Protein AF-A0A087RZB7-F1 (afdb_monomer_lite)

Radius of gyration: 11.29 Å; chains: 1; bounding box: 27×26×23 Å

Sequence (47 aa):
MGKRVTIMLDDNLVKKLREKQAKLIKETAKPVSFSLVVNETLRKSLK

Foldseek 3Di:
DDDDDDDDDDPVVVVVLVVVLVVCCVVVVDRDDSVNSVVVVCVVVVD

Structure (mmCIF, N/CA/C/O backbone):
data_AF-A0A087RZB7-F1
#
_entry.id   AF-A0A087RZB7-F1
#
loop_
_atom_site.group_PDB
_atom_site.id
_atom_site.type_symbol
_atom_site.label_atom_id
_atom_site.label_alt_id
_atom_site.label_comp_id
_atom_site.label_asym_id
_atom_site.label_entity_id
_atom_site.label_seq_id
_atom_site.pdbx_PDB_ins_code
_atom_site.Cartn_x
_atom_site.Cartn_y
_atom_site.Cartn_z
_atom_site.occupancy
_atom_site.B_iso_or_equiv
_atom_site.auth_seq_id
_atom_site.auth_comp_id
_atom_site.auth_asym_id
_atom_site.auth_atom_id
_atom_site.pdbx_PDB_model_num
ATOM 1 N N . MET A 1 1 ? -1.487 -12.585 12.927 1.00 64.25 1 MET A N 1
ATOM 2 C CA . MET A 1 1 ? -1.325 -13.619 11.878 1.00 64.25 1 MET A CA 1
ATOM 3 C C . MET A 1 1 ? -1.809 -13.066 10.549 1.00 64.25 1 MET A C 1
ATOM 5 O O . MET A 1 1 ? -2.941 -12.609 10.487 1.00 64.25 1 MET A O 1
ATOM 9 N N . GLY A 1 2 ? -0.963 -13.055 9.519 1.00 78.56 2 GLY A N 1
ATOM 10 C CA . GLY A 1 2 ? -1.364 -12.668 8.163 1.00 78.56 2 GLY A CA 1
ATOM 11 C C . GLY A 1 2 ? -1.593 -13.906 7.299 1.00 78.56 2 GLY A C 1
ATOM 12 O O . GLY A 1 2 ? -0.789 -14.832 7.351 1.00 78.56 2 GLY A O 1
ATOM 13 N N . LYS A 1 3 ? -2.670 -13.924 6.510 1.00 91.38 3 LYS A N 1
ATOM 14 C CA . LYS A 1 3 ? -2.847 -14.882 5.408 1.00 91.38 3 LYS A CA 1
ATOM 15 C C . LYS A 1 3 ? -2.427 -14.202 4.106 1.00 91.38 3 LYS A C 1
ATOM 17 O O . LYS A 1 3 ? -2.690 -13.014 3.927 1.00 91.38 3 LYS A O 1
ATOM 22 N N . ARG A 1 4 ? -1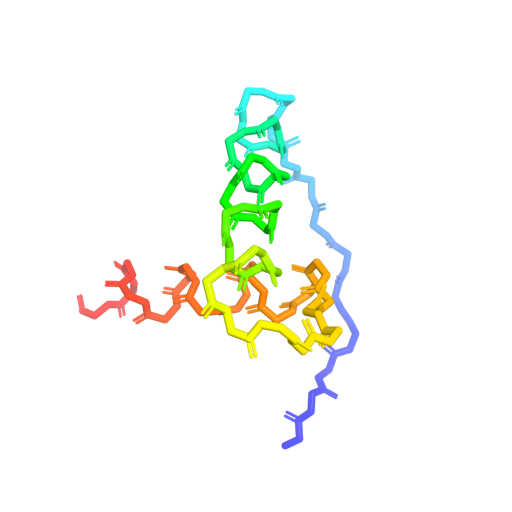.764 -14.933 3.207 1.00 91.25 4 ARG A N 1
ATOM 23 C CA . ARG A 1 4 ? -1.453 -14.428 1.861 1.00 91.25 4 ARG A CA 1
ATOM 24 C C . ARG A 1 4 ? -2.719 -14.518 1.017 1.00 91.25 4 ARG A C 1
ATOM 26 O O . ARG A 1 4 ? -3.284 -15.597 0.891 1.00 91.25 4 ARG A O 1
ATOM 33 N N . VAL A 1 5 ? -3.154 -13.386 0.477 1.00 91.50 5 VAL A N 1
ATOM 34 C CA . VAL A 1 5 ? -4.336 -13.277 -0.382 1.00 91.50 5 VAL A CA 1
ATOM 35 C C . VAL A 1 5 ? -3.941 -12.469 -1.609 1.00 91.50 5 VAL A C 1
ATOM 37 O O . VAL A 1 5 ? -3.292 -11.430 -1.478 1.00 91.50 5 VAL A O 1
ATOM 40 N N . THR A 1 6 ? -4.316 -12.956 -2.787 1.00 94.94 6 THR A N 1
ATOM 41 C CA . THR A 1 6 ? -4.169 -12.222 -4.045 1.00 94.94 6 THR A CA 1
ATOM 42 C C . THR A 1 6 ? -5.464 -11.467 -4.309 1.00 94.94 6 THR A C 1
ATOM 44 O O . THR A 1 6 ? -6.536 -12.066 -4.284 1.00 94.94 6 THR A O 1
ATOM 47 N N . ILE A 1 7 ? -5.366 -10.161 -4.545 1.00 91.94 7 ILE A N 1
ATOM 48 C CA . ILE A 1 7 ? -6.502 -9.299 -4.879 1.00 91.94 7 ILE A CA 1
ATOM 49 C C . ILE A 1 7 ? -6.182 -8.523 -6.156 1.00 91.94 7 ILE A C 1
ATOM 51 O O . ILE A 1 7 ? -5.039 -8.114 -6.358 1.00 91.94 7 ILE A O 1
ATOM 55 N N . MET A 1 8 ? -7.188 -8.327 -7.003 1.00 95.31 8 MET A N 1
ATOM 56 C CA . MET A 1 8 ? -7.120 -7.397 -8.131 1.00 95.31 8 MET A CA 1
ATOM 57 C C . MET A 1 8 ? -7.494 -6.003 -7.622 1.00 95.31 8 MET A C 1
ATOM 59 O O . MET A 1 8 ? -8.460 -5.860 -6.875 1.00 95.31 8 MET A O 1
ATOM 63 N N . LEU A 1 9 ? -6.722 -4.988 -8.000 1.00 94.94 9 LEU A N 1
ATOM 64 C CA . LEU A 1 9 ? -6.978 -3.587 -7.668 1.00 94.94 9 LEU A CA 1
ATOM 65 C C . LEU A 1 9 ? -6.929 -2.771 -8.952 1.00 94.94 9 LEU A C 1
ATOM 67 O O . LEU A 1 9 ? -6.052 -3.005 -9.779 1.00 94.94 9 LEU A O 1
ATOM 71 N N . ASP A 1 10 ? -7.811 -1.783 -9.075 1.00 97.12 10 ASP A N 1
ATOM 72 C CA . ASP A 1 10 ? -7.740 -0.822 -10.173 1.00 97.12 10 ASP A CA 1
ATOM 73 C C . ASP A 1 10 ? -6.403 -0.072 -10.175 1.00 97.12 10 ASP A C 1
ATOM 75 O O . ASP A 1 10 ? -5.897 0.330 -9.119 1.00 97.12 10 ASP A O 1
ATOM 79 N N . ASP A 1 11 ? -5.874 0.222 -11.363 1.00 96.50 11 ASP A N 1
ATOM 80 C CA . ASP A 1 11 ? -4.598 0.932 -11.534 1.00 96.50 11 ASP A CA 1
ATOM 81 C C . ASP A 1 11 ? -4.571 2.277 -10.796 1.00 96.50 11 ASP A C 1
ATOM 83 O O . ASP A 1 11 ? -3.584 2.647 -10.149 1.00 96.50 11 ASP A O 1
ATOM 87 N N . ASN A 1 12 ? -5.698 2.991 -10.814 1.00 96.94 12 ASN A N 1
ATOM 88 C CA . ASN A 1 12 ? -5.860 4.255 -10.101 1.00 96.94 12 ASN A CA 1
ATOM 89 C C . ASN A 1 12 ? -5.721 4.088 -8.579 1.00 96.94 12 ASN A C 1
ATOM 91 O O . ASN A 1 12 ? -5.149 4.954 -7.909 1.00 96.94 12 ASN A O 1
ATOM 95 N N . LEU A 1 13 ? -6.224 2.984 -8.017 1.00 95.38 13 LEU A N 1
ATOM 96 C CA . LEU A 1 13 ? -6.075 2.671 -6.594 1.00 95.38 13 LEU A CA 1
ATOM 97 C C . LEU A 1 13 ? -4.632 2.287 -6.273 1.00 95.38 13 LEU A C 1
ATOM 99 O O . LEU A 1 13 ? -4.080 2.781 -5.286 1.00 95.38 13 LEU A O 1
ATOM 103 N N . VAL A 1 14 ? -3.991 1.479 -7.120 1.00 96.06 14 VAL A N 1
ATOM 104 C CA . VAL A 1 14 ? -2.578 1.105 -6.958 1.00 96.06 14 VAL A CA 1
ATOM 105 C C . VAL A 1 14 ? -1.688 2.346 -6.943 1.00 96.06 14 VAL A C 1
ATOM 107 O O . VAL A 1 14 ? -0.856 2.486 -6.041 1.00 96.06 14 VAL A O 1
ATOM 110 N N . LYS A 1 15 ? -1.897 3.288 -7.869 1.00 97.25 15 LYS A N 1
ATOM 111 C CA . LYS A 1 15 ? -1.142 4.547 -7.928 1.00 97.25 15 LYS A CA 1
ATOM 112 C C . LYS A 1 15 ? -1.277 5.355 -6.634 1.00 97.25 15 LYS A C 1
ATOM 114 O O . LYS A 1 15 ? -0.267 5.711 -6.027 1.00 97.25 15 LYS A O 1
ATOM 119 N N . LYS A 1 16 ? -2.505 5.554 -6.145 1.00 96.75 16 LYS A N 1
ATOM 120 C CA . LYS A 1 16 ? -2.766 6.266 -4.878 1.00 96.75 16 LYS A CA 1
ATOM 121 C C . LYS A 1 16 ? -2.107 5.581 -3.677 1.00 96.75 16 LYS A C 1
ATOM 123 O O . LYS A 1 16 ? -1.541 6.250 -2.812 1.00 96.75 16 LYS A O 1
ATOM 128 N N . LEU A 1 17 ? -2.150 4.249 -3.614 1.00 96.19 17 LEU A N 1
ATOM 129 C CA . LEU A 1 17 ? -1.515 3.476 -2.543 1.00 96.19 17 LEU A CA 1
ATOM 130 C C . LEU A 1 17 ? 0.017 3.590 -2.584 1.00 96.19 17 LEU A C 1
ATOM 132 O O . LEU A 1 17 ? 0.644 3.704 -1.531 1.00 96.19 17 LEU A O 1
ATOM 136 N N . ARG A 1 18 ? 0.625 3.620 -3.776 1.00 96.25 18 ARG A N 1
ATOM 137 C CA . ARG A 1 18 ? 2.072 3.842 -3.954 1.00 96.25 18 ARG A CA 1
ATOM 138 C C . ARG A 1 18 ? 2.497 5.250 -3.556 1.00 96.25 18 ARG A C 1
ATOM 140 O O . ARG A 1 18 ? 3.492 5.405 -2.853 1.00 96.25 18 ARG A O 1
ATOM 147 N N . GLU A 1 19 ? 1.728 6.265 -3.931 1.00 96.69 19 GLU A N 1
ATOM 148 C CA . GLU A 1 19 ? 1.976 7.644 -3.497 1.00 96.69 19 GLU A CA 1
ATOM 149 C C . GLU A 1 19 ? 1.893 7.768 -1.970 1.00 96.69 19 GLU A C 1
ATOM 151 O O . GLU A 1 19 ? 2.756 8.381 -1.341 1.00 96.69 19 GLU A O 1
ATOM 156 N N . LYS A 1 20 ? 0.899 7.122 -1.351 1.00 95.50 20 LYS A N 1
ATOM 157 C CA . LYS A 1 20 ? 0.762 7.059 0.110 1.00 95.50 20 LYS A CA 1
ATOM 158 C C . LYS A 1 20 ? 1.938 6.336 0.771 1.00 95.50 20 LYS A C 1
ATOM 160 O O . LYS A 1 20 ? 2.442 6.812 1.783 1.00 95.50 20 LYS A O 1
ATOM 165 N N . GLN A 1 21 ? 2.411 5.234 0.187 1.00 96.00 21 GLN A N 1
ATOM 166 C CA . GLN A 1 21 ? 3.614 4.532 0.641 1.00 96.00 21 GLN A CA 1
ATOM 167 C C . GLN A 1 21 ? 4.838 5.457 0.617 1.00 96.00 21 GLN A C 1
ATOM 169 O O . GLN A 1 21 ? 5.553 5.546 1.612 1.00 96.00 21 GLN A O 1
ATOM 174 N N . ALA A 1 22 ? 5.057 6.181 -0.483 1.00 95.50 22 ALA A N 1
ATOM 175 C CA . ALA A 1 22 ? 6.178 7.109 -0.615 1.00 95.50 22 ALA A CA 1
ATOM 176 C C . ALA A 1 22 ? 6.118 8.249 0.415 1.00 95.50 22 ALA A C 1
ATOM 178 O O . ALA A 1 22 ? 7.147 8.604 0.989 1.00 95.50 22 ALA A O 1
ATOM 179 N N . LYS A 1 23 ? 4.924 8.793 0.688 1.00 95.25 23 LYS A N 1
ATOM 180 C CA . LYS A 1 23 ? 4.723 9.798 1.746 1.00 95.25 23 LYS A CA 1
ATOM 181 C C . LYS A 1 23 ? 5.084 9.247 3.126 1.00 95.25 23 LYS A C 1
ATOM 183 O O . LYS A 1 23 ? 5.885 9.858 3.821 1.00 95.25 23 LYS A O 1
ATOM 188 N N . LEU A 1 24 ? 4.598 8.054 3.474 1.00 93.75 24 LEU A N 1
ATOM 189 C CA . LEU A 1 24 ? 4.891 7.426 4.767 1.00 93.75 24 LEU A CA 1
ATOM 190 C C . LEU A 1 24 ? 6.383 7.127 4.958 1.00 93.75 24 LEU A C 1
ATOM 192 O O . LEU A 1 24 ? 6.901 7.321 6.053 1.00 93.75 24 LEU A O 1
ATOM 196 N N . ILE A 1 25 ? 7.089 6.690 3.909 1.00 93.56 25 ILE A N 1
ATOM 197 C CA . ILE A 1 25 ? 8.546 6.474 3.970 1.00 93.56 25 ILE A CA 1
ATOM 198 C C . ILE A 1 25 ? 9.267 7.790 4.277 1.00 93.56 25 ILE A C 1
ATOM 200 O O . ILE A 1 25 ? 10.153 7.815 5.129 1.00 93.56 25 ILE A O 1
ATOM 204 N N . LYS A 1 26 ? 8.869 8.886 3.617 1.00 93.31 26 LYS A N 1
ATOM 205 C CA . LYS A 1 26 ? 9.453 10.215 3.847 1.00 93.31 26 LYS A CA 1
ATOM 206 C C . LYS A 1 26 ? 9.186 10.726 5.262 1.00 93.31 26 LYS A C 1
ATOM 208 O O . LYS A 1 26 ? 10.097 11.247 5.890 1.00 93.31 26 LYS A O 1
ATOM 213 N N . GLU A 1 27 ? 7.964 10.566 5.759 1.00 93.25 27 GLU A N 1
ATOM 214 C CA . GLU A 1 27 ? 7.554 11.068 7.078 1.00 93.25 27 GLU A CA 1
ATOM 215 C C . GLU A 1 27 ? 8.145 10.257 8.234 1.00 93.25 27 GLU A C 1
ATOM 217 O O . GLU A 1 27 ? 8.517 10.817 9.260 1.00 93.25 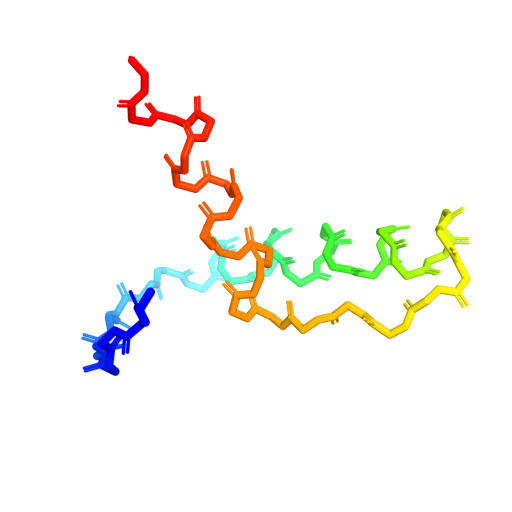27 GLU A O 1
ATOM 222 N N . THR A 1 28 ? 8.232 8.933 8.089 1.00 88.69 28 THR A N 1
ATOM 223 C CA . THR A 1 28 ? 8.632 8.043 9.192 1.00 88.69 28 THR A CA 1
ATOM 224 C C . THR A 1 28 ? 10.105 7.646 9.167 1.00 88.69 28 THR A C 1
ATOM 226 O O . THR A 1 28 ? 10.563 7.026 10.127 1.00 88.69 28 THR A O 1
ATOM 229 N N . ALA A 1 29 ? 10.834 7.954 8.083 1.00 86.38 29 ALA A N 1
ATOM 230 C CA . ALA A 1 29 ? 12.210 7.513 7.814 1.00 86.38 29 ALA A CA 1
ATOM 231 C C . ALA A 1 29 ? 12.426 5.992 7.981 1.00 86.38 29 ALA A C 1
ATOM 233 O O . ALA A 1 29 ? 13.545 5.520 8.179 1.00 86.38 29 ALA A O 1
ATOM 234 N N . LYS A 1 30 ? 11.344 5.206 7.909 1.00 88.44 30 LYS A N 1
ATOM 235 C CA . LYS A 1 30 ? 11.341 3.753 8.080 1.00 88.44 30 LYS A CA 1
ATOM 236 C C . LYS A 1 30 ? 10.944 3.068 6.775 1.00 88.44 30 LYS A C 1
ATOM 238 O O . LYS A 1 30 ? 10.168 3.621 5.992 1.00 88.44 30 LYS A O 1
ATOM 243 N N . PRO A 1 31 ? 11.425 1.838 6.535 1.00 88.88 31 PRO A N 1
ATOM 244 C CA . PRO A 1 31 ? 10.943 1.036 5.423 1.00 88.88 31 PRO A CA 1
ATOM 245 C C . PRO A 1 31 ? 9.468 0.672 5.644 1.00 88.88 31 PRO A C 1
ATOM 247 O O . PRO A 1 31 ? 9.116 -0.026 6.593 1.00 88.88 31 PRO A O 1
ATOM 250 N N . VAL A 1 32 ? 8.599 1.138 4.745 1.00 93.75 32 VAL A N 1
ATOM 251 C CA . VAL A 1 32 ? 7.158 0.844 4.750 1.00 93.75 32 VAL A CA 1
ATOM 252 C C . VAL A 1 32 ? 6.845 -0.079 3.576 1.00 93.75 32 VAL A C 1
ATOM 254 O O . VAL A 1 32 ? 7.098 0.268 2.421 1.00 93.75 32 VAL A O 1
ATOM 257 N N . SER A 1 33 ? 6.284 -1.259 3.849 1.00 94.00 33 SER A N 1
ATOM 258 C CA . SER A 1 33 ? 5.905 -2.218 2.806 1.00 94.00 33 SER A CA 1
ATOM 259 C C . SER A 1 33 ? 4.558 -1.868 2.172 1.00 94.00 33 SER A C 1
ATOM 261 O O . SER A 1 33 ? 3.666 -1.314 2.812 1.00 94.00 33 SER A O 1
ATOM 263 N N . PHE A 1 34 ? 4.372 -2.236 0.903 1.00 94.00 34 PHE A N 1
ATOM 264 C CA . PHE A 1 34 ? 3.108 -1.988 0.205 1.00 94.00 34 PHE A CA 1
ATOM 265 C C . PHE A 1 34 ? 1.930 -2.724 0.867 1.00 94.00 34 PHE A C 1
ATOM 267 O O . PHE A 1 34 ? 0.855 -2.155 1.033 1.00 94.00 34 PHE A O 1
ATOM 274 N N . SER A 1 35 ? 2.148 -3.962 1.325 1.00 93.50 35 SER A N 1
ATOM 275 C CA . SER A 1 35 ? 1.130 -4.746 2.034 1.00 93.50 35 SER A CA 1
ATOM 276 C C . SER A 1 35 ? 0.700 -4.105 3.355 1.00 93.50 35 SER A C 1
ATOM 278 O O . SER A 1 35 ? -0.475 -4.192 3.714 1.00 93.50 35 SER A O 1
ATOM 280 N N . LEU A 1 36 ? 1.608 -3.428 4.067 1.00 94.06 36 LEU A N 1
ATOM 281 C CA . LEU A 1 36 ? 1.263 -2.654 5.259 1.00 94.06 36 LEU A CA 1
ATOM 282 C C . LEU A 1 36 ? 0.320 -1.501 4.898 1.00 94.06 36 LEU A C 1
ATOM 284 O O . LEU A 1 36 ? -0.746 -1.383 5.497 1.00 94.06 36 LEU A O 1
ATOM 288 N N . VAL A 1 37 ? 0.657 -0.718 3.869 1.00 95.50 37 VAL A N 1
ATOM 289 C CA . VAL A 1 37 ? -0.162 0.423 3.416 1.00 95.50 37 VAL A CA 1
ATOM 290 C C . VAL A 1 37 ? -1.556 -0.018 2.972 1.00 95.50 37 VAL A C 1
ATOM 292 O O . VAL A 1 37 ? -2.544 0.642 3.306 1.00 95.50 37 VAL A O 1
ATOM 295 N N . VAL A 1 38 ? -1.656 -1.138 2.252 1.00 94.75 38 VAL A N 1
ATOM 296 C CA . VAL A 1 38 ? -2.940 -1.730 1.850 1.00 94.75 38 VAL A CA 1
ATOM 297 C C . VAL A 1 38 ? -3.764 -2.098 3.083 1.00 94.75 38 VAL A C 1
ATOM 299 O O . VAL A 1 38 ? -4.891 -1.629 3.226 1.00 94.75 38 VAL A O 1
ATOM 302 N N . ASN A 1 39 ? -3.192 -2.867 4.012 1.00 93.62 39 ASN A N 1
ATOM 303 C CA . ASN A 1 39 ? -3.897 -3.316 5.213 1.00 93.62 39 ASN A CA 1
ATOM 304 C C . ASN A 1 39 ? -4.335 -2.155 6.113 1.00 93.62 39 ASN A C 1
ATOM 306 O O . ASN A 1 39 ? -5.455 -2.162 6.618 1.00 93.62 39 ASN A O 1
ATOM 310 N N . GLU A 1 40 ? -3.490 -1.145 6.313 1.00 93.94 40 GLU A N 1
ATOM 311 C CA . GLU A 1 40 ? -3.859 0.046 7.083 1.00 93.94 40 GLU A CA 1
ATOM 312 C C . GLU A 1 40 ? -4.971 0.849 6.416 1.00 93.94 40 GLU A C 1
ATOM 314 O O . GLU A 1 40 ? -5.845 1.380 7.099 1.00 93.94 40 GLU A O 1
ATOM 319 N N . THR A 1 41 ? -4.950 0.946 5.087 1.00 94.44 41 THR A N 1
ATOM 320 C CA . THR A 1 41 ? -6.003 1.636 4.338 1.00 94.44 41 THR A CA 1
ATOM 321 C C . THR A 1 41 ? -7.326 0.886 4.470 1.00 94.44 41 THR A C 1
ATOM 323 O O . THR A 1 41 ? -8.322 1.499 4.839 1.00 94.44 41 THR A O 1
ATOM 326 N N . LEU A 1 42 ? -7.324 -0.439 4.297 1.00 93.38 42 LEU A N 1
ATOM 327 C CA . LEU A 1 42 ? -8.515 -1.273 4.484 1.00 93.38 42 LEU A CA 1
ATOM 328 C C . LEU A 1 42 ? -9.060 -1.194 5.915 1.00 93.38 42 LEU A C 1
ATOM 330 O O . LEU A 1 42 ? -10.257 -1.012 6.096 1.00 93.38 42 LEU A O 1
ATOM 334 N N . ARG A 1 43 ? -8.198 -1.246 6.939 1.00 93.88 43 ARG A N 1
ATOM 335 C CA . ARG A 1 43 ? -8.609 -1.104 8.350 1.00 93.88 43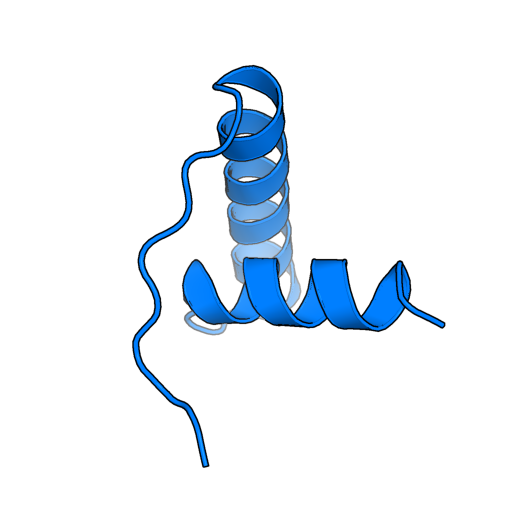 ARG A CA 1
ATOM 336 C C . ARG A 1 43 ? -9.265 0.240 8.657 1.00 93.88 43 ARG A C 1
ATOM 338 O O . ARG A 1 43 ? -10.115 0.304 9.536 1.00 93.88 43 ARG A O 1
ATOM 345 N N . LYS A 1 44 ? -8.842 1.313 7.983 1.00 93.31 44 LYS A N 1
ATOM 346 C CA . LYS A 1 44 ? -9.440 2.646 8.144 1.00 93.31 44 LYS A CA 1
ATOM 347 C C . LYS A 1 44 ? -10.801 2.752 7.456 1.00 93.31 44 LYS A C 1
ATOM 349 O O . 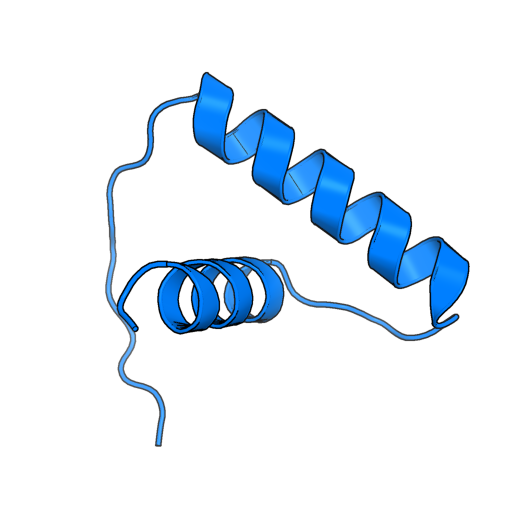LYS A 1 44 ? -11.646 3.484 7.951 1.00 93.31 44 LYS A O 1
ATOM 354 N N . SER A 1 45 ? -10.993 2.049 6.340 1.00 91.38 45 SER A N 1
ATOM 355 C CA . SER A 1 45 ? -12.220 2.111 5.535 1.00 91.38 45 SER A CA 1
ATOM 356 C C . SER A 1 45 ? -13.299 1.108 5.947 1.00 91.38 45 SER A C 1
ATOM 358 O O . SER A 1 45 ? -14.468 1.391 5.743 1.00 91.38 45 SER A O 1
ATOM 360 N N . LEU A 1 46 ? -12.929 -0.046 6.507 1.00 89.69 46 LEU A N 1
ATO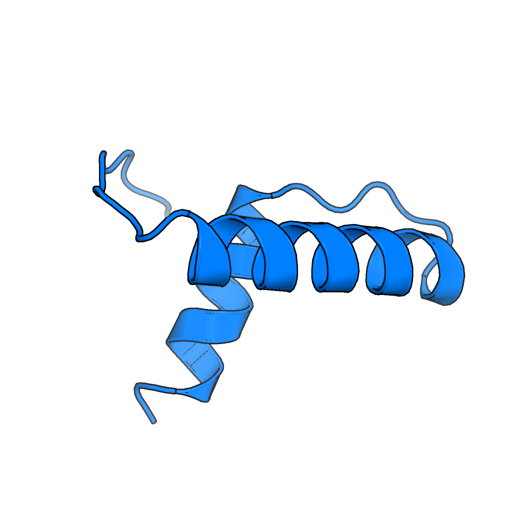M 361 C CA . LEU A 1 46 ? -13.855 -1.101 6.950 1.00 89.69 46 LEU A CA 1
ATOM 362 C C . LEU A 1 46 ? -14.310 -0.929 8.412 1.00 89.69 46 LEU A C 1
ATOM 364 O O . LEU A 1 46 ? -14.657 -1.914 9.061 1.00 89.69 46 LEU A O 1
ATOM 368 N N . LYS A 1 47 ? -14.225 0.292 8.947 1.00 6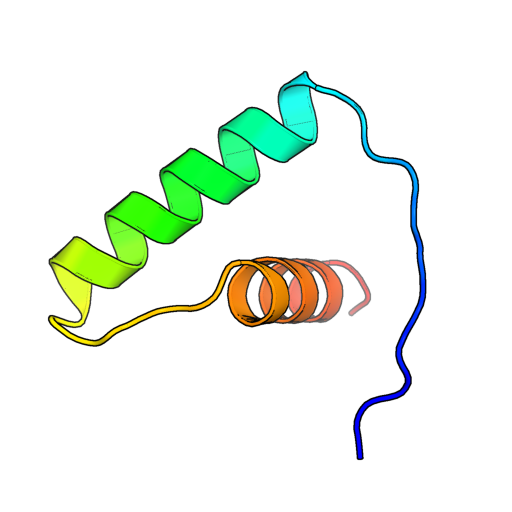1.59 47 LYS A N 1
ATOM 369 C CA . LYS A 1 47 ? -14.740 0.622 10.279 1.00 61.59 47 LYS A CA 1
ATOM 370 C C . LYS A 1 47 ? -16.249 0.805 10.252 1.00 61.59 47 LYS A C 1
ATOM 372 O O . LYS A 1 47 ? -16.730 1.416 9.275 1.00 61.59 47 LYS A O 1
#

pLDDT: mean 92.18, std 6.99, range [61.59, 97.25]

Secondary structure (DSSP, 8-state):
-PPP------HHHHHHHHHHHHHHHHHH-S---HHHHHHHHHHHH--

Organism: NCBI:txid1502295